Protein AF-A0A7J9AG17-F1 (afdb_monomer)

Secondary structure (DSSP, 8-state):
--TTEETTEEP---PPPTT--GGGS---------PPPSPPTT--SHHHHHHHHHHHS------------

Organism: NCBI:txid34288

Foldseek 3Di:
DPPQDDPNDGDFDDDDDPPDDPVPDDRPDDDDDDDDPDDPPPCQDPVNQCVVCVVVPHDDDHDDPDPDD

Structure (mmCIF, N/CA/C/O backbone):
data_AF-A0A7J9AG17-F1
#
_entry.id   AF-A0A7J9AG17-F1
#
loop_
_atom_site.group_PDB
_atom_site.id
_atom_site.type_symbol
_atom_site.label_atom_id
_atom_site.label_alt_id
_atom_site.label_comp_id
_atom_site.label_asym_id
_atom_site.label_entity_id
_atom_site.label_seq_id
_atom_site.pdbx_PDB_ins_code
_atom_site.Cartn_x
_atom_site.Cartn_y
_atom_site.Cartn_z
_atom_site.occupancy
_atom_site.B_iso_or_equiv
_atom_site.auth_seq_id
_atom_site.auth_comp_id
_atom_site.auth_asym_id
_atom_site.auth_atom_id
_atom_site.pdbx_PDB_model_num
ATOM 1 N N . GLY A 1 1 ? 13.560 2.674 15.558 1.00 58.81 1 GLY A N 1
ATOM 2 C CA . GLY A 1 1 ? 12.441 2.130 14.769 1.00 58.81 1 GLY A CA 1
ATOM 3 C C . GLY A 1 1 ? 12.292 2.964 13.521 1.00 58.81 1 GLY A C 1
ATOM 4 O O . GLY A 1 1 ? 12.559 4.159 13.591 1.00 58.81 1 GLY A O 1
ATOM 5 N N . SER A 1 2 ? 11.921 2.352 12.397 1.00 65.38 2 SER A N 1
ATOM 6 C CA . SER A 1 2 ? 11.496 3.091 11.202 1.00 65.38 2 SER A CA 1
ATOM 7 C C . SER A 1 2 ? 10.226 3.899 11.520 1.00 65.38 2 SER A C 1
ATOM 9 O O . SER A 1 2 ? 9.526 3.536 12.470 1.00 65.38 2 SER A O 1
ATOM 11 N N . PRO A 1 3 ? 9.893 4.955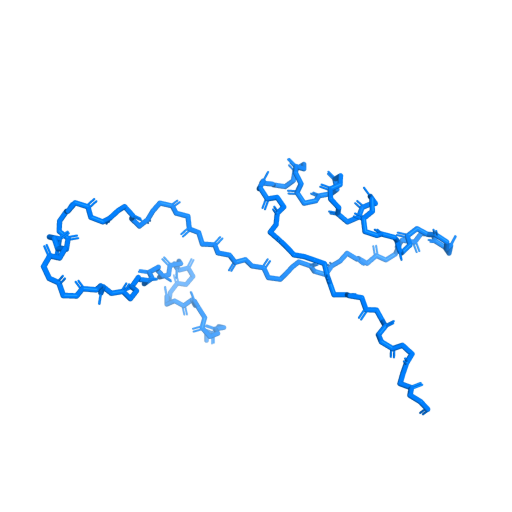 10.751 1.00 59.69 3 PRO A N 1
ATOM 12 C CA . PRO A 1 3 ? 8.816 5.901 11.082 1.00 59.69 3 PRO A CA 1
ATOM 13 C C . PRO A 1 3 ? 7.436 5.275 11.355 1.00 59.69 3 PRO A C 1
ATOM 15 O O . PRO A 1 3 ? 6.604 5.899 12.000 1.00 59.69 3 PRO A O 1
ATOM 18 N N . TRP A 1 4 ? 7.215 4.034 10.908 1.00 62.50 4 TRP A N 1
ATOM 19 C CA . TRP A 1 4 ? 5.941 3.311 10.995 1.00 62.50 4 TRP A CA 1
ATOM 20 C C . TRP A 1 4 ? 5.996 2.031 11.836 1.00 62.50 4 TRP A C 1
ATOM 22 O O . TRP A 1 4 ? 5.074 1.221 11.791 1.00 62.50 4 TRP A O 1
ATOM 32 N N . THR A 1 5 ? 7.083 1.817 12.582 1.00 65.94 5 THR A N 1
ATOM 33 C CA . THR A 1 5 ? 7.275 0.604 13.388 1.00 65.94 5 THR A CA 1
ATOM 34 C C . THR A 1 5 ? 7.474 0.955 14.857 1.00 65.94 5 THR A C 1
ATOM 36 O O . THR A 1 5 ? 8.453 1.623 15.203 1.00 65.94 5 THR A O 1
ATOM 39 N N . PHE A 1 6 ? 6.603 0.444 15.726 1.00 72.25 6 PHE A N 1
ATOM 40 C CA . PHE A 1 6 ? 6.829 0.400 17.171 1.00 72.25 6 PHE A CA 1
ATOM 41 C C . PHE A 1 6 ? 7.057 -1.059 17.567 1.00 72.25 6 PHE A C 1
ATOM 43 O O . PHE A 1 6 ? 6.205 -1.898 17.311 1.00 72.25 6 PHE A O 1
ATOM 50 N N . ASN A 1 7 ? 8.222 -1.399 18.125 1.00 80.25 7 ASN A N 1
ATOM 51 C CA . ASN A 1 7 ? 8.586 -2.792 18.439 1.00 80.25 7 ASN A CA 1
ATOM 52 C C . ASN A 1 7 ? 8.417 -3.779 17.259 1.00 80.25 7 ASN A C 1
ATOM 54 O O . ASN A 1 7 ? 7.960 -4.901 17.452 1.00 80.25 7 ASN A O 1
ATOM 58 N N . ASN A 1 8 ? 8.757 -3.368 16.030 1.00 73.94 8 ASN A N 1
ATOM 59 C CA . ASN A 1 8 ? 8.518 -4.137 14.794 1.00 73.94 8 ASN A CA 1
ATOM 60 C C . ASN A 1 8 ? 7.041 -4.484 14.513 1.00 73.94 8 ASN A C 1
ATOM 62 O O . ASN A 1 8 ? 6.761 -5.357 13.696 1.00 73.94 8 ASN A O 1
ATOM 66 N N . GLN A 1 9 ? 6.098 -3.785 15.144 1.00 83.06 9 GLN A N 1
ATOM 67 C CA . GLN A 1 9 ? 4.674 -3.863 14.830 1.00 83.06 9 GLN A CA 1
ATOM 68 C C . GLN A 1 9 ? 4.267 -2.659 13.978 1.00 83.06 9 GLN A C 1
ATOM 70 O O . GLN A 1 9 ? 4.738 -1.540 14.203 1.00 83.06 9 GLN A O 1
ATOM 75 N N . LEU A 1 10 ? 3.412 -2.910 12.986 1.00 86.19 10 LEU A N 1
ATOM 76 C CA . LEU A 1 10 ? 2.839 -1.886 12.120 1.00 86.19 10 LEU A CA 1
ATOM 77 C C . LEU A 1 10 ? 1.695 -1.172 12.846 1.00 86.19 10 LEU A C 1
ATOM 79 O O . LEU A 1 10 ?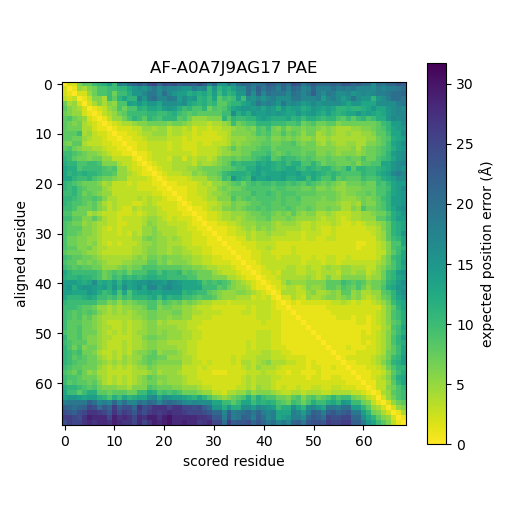 0.727 -1.814 13.248 1.00 86.19 10 LEU A O 1
ATOM 83 N N . SER A 1 11 ? 1.781 0.153 12.943 1.00 86.69 11 SER A N 1
ATOM 84 C CA . SER A 1 11 ? 0.674 0.992 13.411 1.00 86.69 11 SER A CA 1
ATOM 85 C C . SER A 1 11 ? -0.064 1.598 12.218 1.00 86.69 11 SER A C 1
ATOM 87 O O . SER A 1 11 ? 0.561 2.230 11.367 1.00 86.69 11 SER A O 1
ATOM 89 N N . VAL A 1 12 ? -1.387 1.431 12.166 1.00 88.44 12 VAL A N 1
ATOM 90 C CA . VAL A 1 12 ? -2.249 1.965 11.099 1.00 88.44 12 VAL A CA 1
ATOM 91 C C . VAL A 1 12 ? -3.140 3.059 11.673 1.00 88.44 12 VAL A C 1
ATOM 93 O O . VAL A 1 12 ? -3.747 2.881 12.727 1.00 88.44 12 VAL A O 1
ATOM 96 N N . PHE A 1 13 ? -3.224 4.186 10.972 1.00 88.38 13 PHE A N 1
ATOM 97 C CA . PHE A 1 13 ? -4.036 5.335 11.361 1.00 88.38 13 PHE A CA 1
ATOM 98 C C . PHE A 1 13 ? -4.946 5.737 10.202 1.00 88.38 13 PHE A C 1
ATOM 100 O O . PHE A 1 13 ? -4.534 5.680 9.044 1.00 88.38 13 PHE A O 1
ATOM 107 N N . ALA A 1 14 ? -6.160 6.184 10.519 1.00 88.44 14 ALA A N 1
ATOM 108 C CA . ALA A 1 14 ? -7.088 6.770 9.559 1.00 88.44 14 ALA A CA 1
ATOM 109 C C . ALA A 1 14 ? -7.481 8.179 10.008 1.00 88.44 14 ALA A C 1
ATOM 111 O O . ALA A 1 14 ? -7.679 8.433 11.197 1.00 88.44 14 ALA A O 1
ATOM 112 N N . VAL A 1 15 ? -7.602 9.092 9.046 1.00 88.56 15 VAL A N 1
ATOM 113 C CA . VAL A 1 15 ? -8.166 10.423 9.284 1.00 88.56 15 VAL A CA 1
ATOM 114 C C . VAL A 1 15 ? -9.679 10.317 9.152 1.00 88.56 15 VAL A C 1
ATOM 116 O O . VAL A 1 15 ? -10.185 9.921 8.104 1.00 88.56 15 VAL A O 1
ATOM 119 N N . LEU A 1 16 ? -10.398 10.663 10.217 1.00 90.50 16 LEU A N 1
ATOM 120 C CA . LEU A 1 16 ? -11.855 10.591 10.251 1.00 90.50 16 LEU A CA 1
ATOM 121 C C . LEU A 1 16 ? -12.475 11.915 9.812 1.00 90.50 16 LEU A C 1
ATOM 123 O O . LEU A 1 16 ? -12.042 12.990 10.225 1.00 90.50 16 LEU A O 1
ATOM 127 N N . SER A 1 17 ? -13.514 11.818 8.987 1.00 87.62 17 SER A N 1
ATOM 128 C CA . SER A 1 17 ? -14.384 12.951 8.666 1.00 87.62 17 SER A CA 1
ATOM 129 C C . SER A 1 17 ? -15.481 13.096 9.723 1.00 87.62 17 SER A C 1
ATOM 131 O O . SER A 1 17 ? -15.851 12.127 10.387 1.00 87.62 17 SER A O 1
ATOM 133 N N . ASN A 1 18 ? -16.025 14.304 9.879 1.00 90.44 18 ASN A N 1
ATOM 134 C CA . ASN A 1 18 ? -17.087 14.561 10.853 1.00 90.44 18 ASN A CA 1
ATOM 135 C C . ASN A 1 18 ? -18.317 13.678 10.589 1.00 90.44 18 ASN A C 1
ATOM 137 O O . ASN A 1 18 ? -18.781 13.580 9.455 1.00 90.44 18 ASN A O 1
ATOM 141 N N . GLY A 1 19 ? -18.862 13.083 11.652 1.00 89.69 19 GLY A N 1
ATOM 142 C CA . GLY A 1 19 ? -20.050 12.227 11.584 1.00 89.69 19 GLY A CA 1
ATOM 143 C C . GLY A 1 19 ? -19.778 10.766 11.216 1.00 89.69 19 GLY A C 1
ATOM 144 O O . GLY A 1 19 ? -20.726 9.990 11.175 1.00 89.69 19 GLY A O 1
ATOM 145 N N . ILE A 1 20 ? -18.520 10.380 10.980 1.00 91.19 20 ILE A N 1
ATOM 146 C CA . ILE A 1 20 ? -18.123 8.974 10.828 1.00 91.19 20 ILE A CA 1
ATOM 147 C C . ILE A 1 20 ? -17.899 8.363 12.214 1.00 91.19 20 ILE A C 1
ATOM 149 O O . ILE A 1 20 ? -17.182 8.946 13.030 1.00 91.19 20 ILE A O 1
ATOM 153 N N . ASP A 1 21 ? -18.478 7.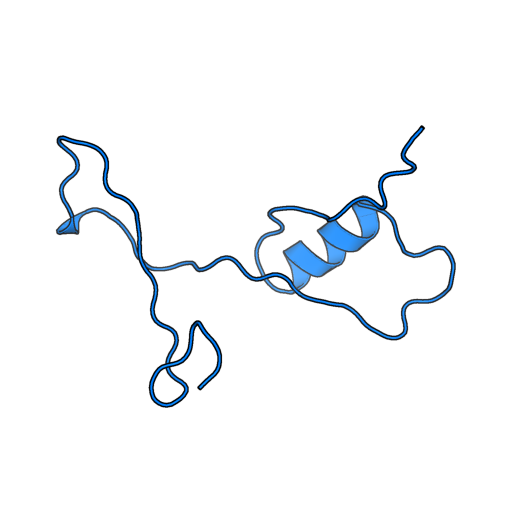187 12.467 1.00 90.94 21 ASP A N 1
ATOM 154 C CA . ASP A 1 21 ? -18.168 6.401 13.662 1.00 90.94 21 ASP A CA 1
ATOM 155 C C . ASP A 1 21 ? -16.736 5.830 13.547 1.00 90.94 21 ASP A C 1
ATOM 157 O O . ASP A 1 21 ? -16.440 5.072 12.612 1.00 90.94 21 ASP A O 1
ATOM 161 N N . PRO A 1 22 ? -15.823 6.165 14.480 1.00 89.62 22 PRO A N 1
ATOM 162 C CA . PRO A 1 22 ? -14.484 5.585 14.511 1.00 89.62 22 PRO A CA 1
ATOM 163 C C . PRO A 1 22 ? -14.480 4.051 14.552 1.00 89.62 22 PRO A C 1
ATOM 165 O O . PRO A 1 22 ? -13.561 3.438 14.011 1.00 89.62 22 PRO A O 1
ATOM 168 N N . LEU A 1 23 ? -15.481 3.428 15.183 1.00 90.06 23 LEU A N 1
ATOM 169 C CA . LEU A 1 23 ? -15.582 1.972 15.326 1.00 90.06 23 LEU A CA 1
ATOM 170 C C . LEU A 1 23 ? -15.980 1.276 14.022 1.00 90.06 23 LEU A C 1
ATOM 172 O O . LEU A 1 23 ? -15.670 0.100 13.839 1.00 90.06 23 LEU A O 1
ATOM 176 N N . GLU A 1 24 ? -16.618 2.001 13.104 1.00 90.06 24 GLU A N 1
ATOM 177 C CA . GLU A 1 24 ? -16.971 1.495 11.776 1.00 90.06 24 GLU A CA 1
ATOM 178 C C . GLU A 1 24 ? -15.862 1.726 10.741 1.00 90.06 24 GLU A C 1
ATOM 180 O O . GLU A 1 24 ? -15.975 1.265 9.606 1.00 90.06 24 GLU A O 1
ATOM 185 N N . THR A 1 25 ? -14.769 2.408 11.105 1.00 89.25 25 THR A N 1
ATOM 186 C CA . THR A 1 25 ? -13.658 2.682 10.183 1.00 89.25 25 THR A CA 1
ATOM 187 C C . THR A 1 25 ? -12.642 1.531 10.190 1.00 89.25 25 THR A C 1
ATOM 189 O O . THR A 1 25 ? -11.898 1.371 11.161 1.00 89.25 25 THR A O 1
ATOM 192 N N . PRO A 1 26 ? -12.537 0.726 9.113 1.00 89.69 26 PRO A N 1
ATOM 193 C CA . PRO A 1 26 ? -11.633 -0.417 9.089 1.00 89.69 26 PRO A CA 1
ATOM 194 C C . PRO A 1 26 ? -10.165 0.018 8.960 1.00 89.69 26 PRO A C 1
ATOM 196 O O . PRO A 1 26 ? -9.769 0.647 7.982 1.00 89.69 26 PRO A O 1
ATOM 199 N N . 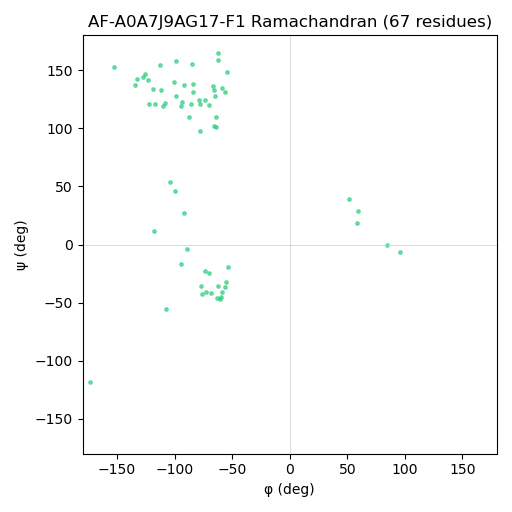LEU A 1 27 ? -9.321 -0.412 9.902 1.00 91.19 27 LEU A N 1
ATOM 200 C CA . LEU A 1 27 ? -7.861 -0.215 9.885 1.00 91.19 27 LEU A CA 1
ATOM 201 C C . LEU A 1 27 ? -7.122 -1.470 9.386 1.00 91.19 27 LEU A C 1
ATOM 203 O O . LEU A 1 27 ? -6.172 -1.943 10.004 1.00 91.19 27 LEU A O 1
ATOM 207 N N . LEU A 1 28 ? -7.601 -2.056 8.287 1.00 90.00 28 LEU A N 1
ATOM 208 C CA . LEU A 1 28 ? -7.128 -3.357 7.785 1.00 90.00 28 LEU A CA 1
ATOM 209 C C . LEU A 1 28 ? -6.024 -3.256 6.725 1.00 90.00 28 LEU A C 1
ATOM 211 O O . LEU A 1 28 ? -5.364 -4.250 6.431 1.00 90.00 28 LEU A O 1
ATOM 215 N N . LYS A 1 29 ? -5.840 -2.078 6.121 1.00 89.12 29 LYS A N 1
ATOM 216 C CA . LYS A 1 29 ? -4.881 -1.844 5.036 1.00 89.12 29 LYS A CA 1
ATOM 217 C C . LYS A 1 29 ? -3.958 -0.682 5.384 1.00 89.12 29 LYS A C 1
ATOM 219 O O . LYS A 1 29 ? -4.382 0.285 6.010 1.00 89.12 29 LYS A O 1
ATOM 224 N N . ALA A 1 30 ? -2.714 -0.765 4.924 1.00 90.62 30 ALA A N 1
ATOM 225 C CA . ALA A 1 30 ? -1.741 0.317 4.979 1.00 90.62 30 ALA A CA 1
ATOM 226 C C . ALA A 1 30 ? -1.035 0.432 3.625 1.00 90.62 30 ALA A C 1
ATOM 228 O O . ALA A 1 30 ? -0.690 -0.582 3.017 1.00 90.62 30 ALA A O 1
ATOM 229 N N . GLY A 1 31 ? -0.845 1.664 3.153 1.00 90.31 31 GLY A N 1
ATOM 230 C CA . GLY A 1 31 ? -0.103 1.946 1.928 1.00 90.31 31 GLY A CA 1
ATOM 231 C C . GLY A 1 31 ? 1.398 2.013 2.194 1.00 90.31 31 GLY A C 1
ATOM 232 O O . GLY A 1 31 ? 1.829 2.617 3.177 1.00 90.31 31 GLY A O 1
ATOM 233 N N . PHE A 1 32 ? 2.194 1.429 1.299 1.00 90.12 32 PHE A N 1
ATOM 234 C CA . PHE A 1 32 ? 3.653 1.477 1.357 1.00 90.12 32 PHE A CA 1
ATOM 235 C C . PHE A 1 32 ? 4.232 1.831 -0.007 1.00 90.12 32 PHE A C 1
ATOM 237 O O . PHE A 1 32 ? 3.782 1.324 -1.032 1.00 90.12 32 PHE A O 1
ATOM 244 N N . TRP A 1 33 ? 5.296 2.633 -0.006 1.00 91.56 33 TRP A N 1
ATOM 245 C CA . TRP A 1 33 ? 6.187 2.717 -1.155 1.00 91.56 33 TRP A CA 1
ATOM 246 C C . TRP A 1 33 ? 7.099 1.496 -1.159 1.00 91.56 33 TRP A C 1
ATOM 248 O O . TRP A 1 33 ? 7.842 1.265 -0.204 1.00 91.56 33 TRP A O 1
ATOM 258 N N . VAL A 1 34 ? 7.047 0.723 -2.239 1.00 90.06 34 VAL A N 1
ATOM 259 C CA . VAL A 1 34 ? 7.930 -0.425 -2.453 1.00 90.06 34 VA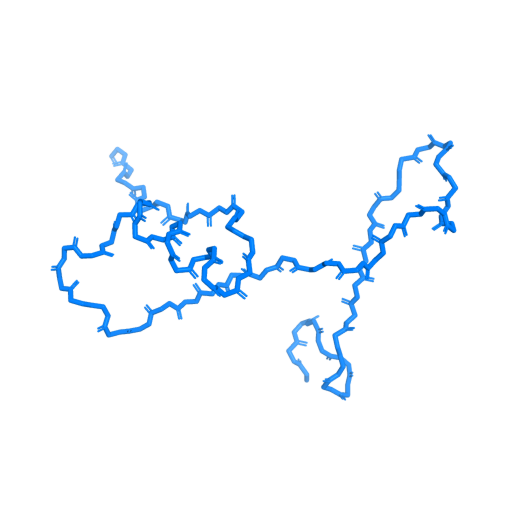L A CA 1
ATOM 260 C C . VAL A 1 34 ? 8.925 -0.069 -3.546 1.00 90.06 34 VAL A C 1
ATOM 262 O O . VAL A 1 34 ? 8.543 0.251 -4.669 1.00 90.06 34 VAL A O 1
ATOM 265 N N . GLN A 1 35 ? 10.214 -0.141 -3.223 1.00 90.19 35 GLN A N 1
ATOM 266 C CA . GLN A 1 35 ? 11.279 0.036 -4.201 1.00 90.19 35 GLN A CA 1
ATOM 267 C C . GLN A 1 35 ? 11.717 -1.329 -4.734 1.00 90.19 35 GLN A C 1
ATOM 269 O O . GLN A 1 35 ? 12.190 -2.180 -3.982 1.00 90.19 35 GLN A O 1
ATOM 274 N N . VAL A 1 36 ? 11.569 -1.537 -6.042 1.00 87.94 36 VAL A N 1
ATOM 275 C CA . VAL A 1 36 ? 12.025 -2.760 -6.713 1.00 87.94 36 VAL A CA 1
ATOM 276 C C . VAL A 1 36 ? 13.429 -2.530 -7.267 1.00 87.94 36 VAL A C 1
ATOM 278 O O . VAL A 1 36 ? 13.658 -1.613 -8.057 1.00 87.94 36 VAL A O 1
ATOM 281 N N . HIS A 1 37 ? 14.379 -3.362 -6.847 1.00 88.62 37 HIS A N 1
ATOM 282 C CA . HIS A 1 37 ? 15.776 -3.282 -7.272 1.00 88.62 37 HIS A CA 1
ATOM 283 C C . HIS A 1 37 ? 16.086 -4.281 -8.391 1.00 88.62 37 HIS A C 1
ATOM 285 O O . HIS A 1 37 ? 15.407 -5.294 -8.538 1.00 88.62 37 HIS A O 1
ATOM 291 N N . ASN A 1 38 ? 17.152 -4.007 -9.150 1.00 89.56 38 ASN A N 1
ATOM 292 C CA . ASN A 1 38 ? 17.683 -4.889 -10.198 1.00 89.56 38 ASN A CA 1
ATOM 293 C C . ASN A 1 38 ? 16.693 -5.218 -11.332 1.00 89.56 38 ASN A C 1
ATOM 295 O O . ASN A 1 38 ? 16.794 -6.272 -11.957 1.00 89.56 38 ASN A O 1
ATOM 299 N N . LEU A 1 39 ? 15.751 -4.314 -11.619 1.00 87.56 39 LEU A N 1
ATOM 300 C CA . LEU A 1 39 ? 14.918 -4.424 -12.814 1.00 87.56 39 LEU A CA 1
ATOM 301 C C . LEU A 1 39 ? 15.772 -4.228 -14.077 1.00 87.56 39 LEU A C 1
ATOM 303 O O . LEU A 1 39 ? 16.586 -3.300 -14.113 1.00 87.56 39 LEU A O 1
ATOM 307 N N . PRO A 1 40 ? 15.586 -5.060 -15.116 1.00 87.88 40 PRO A N 1
ATOM 308 C CA . PRO A 1 40 ? 16.201 -4.839 -16.416 1.00 87.88 40 PRO A CA 1
ATOM 309 C C . PRO A 1 40 ? 15.878 -3.450 -16.974 1.00 87.88 40 PRO A C 1
ATOM 311 O O . PRO A 1 40 ? 14.787 -2.906 -16.763 1.00 87.88 40 PRO A O 1
ATOM 314 N N . SER A 1 41 ? 16.813 -2.890 -17.741 1.00 80.69 41 SER A N 1
ATOM 315 C CA . SER A 1 41 ? 16.594 -1.628 -18.444 1.00 80.69 41 SER A CA 1
ATOM 316 C C . SER A 1 41 ? 15.363 -1.727 -19.355 1.00 80.69 41 SER A C 1
ATOM 318 O O . SER A 1 41 ? 15.189 -2.689 -20.098 1.00 80.69 41 SER A O 1
ATOM 320 N N . GLY A 1 42 ? 14.478 -0.729 -19.267 1.00 79.69 42 GLY A N 1
ATOM 321 C CA . GLY A 1 42 ? 13.213 -0.691 -20.012 1.00 79.69 42 GLY A CA 1
ATOM 322 C C . GLY A 1 42 ? 11.986 -1.211 -19.252 1.00 79.69 42 GLY A C 1
ATOM 323 O O . GLY A 1 42 ? 10.872 -1.020 -19.730 1.00 79.69 42 GLY A O 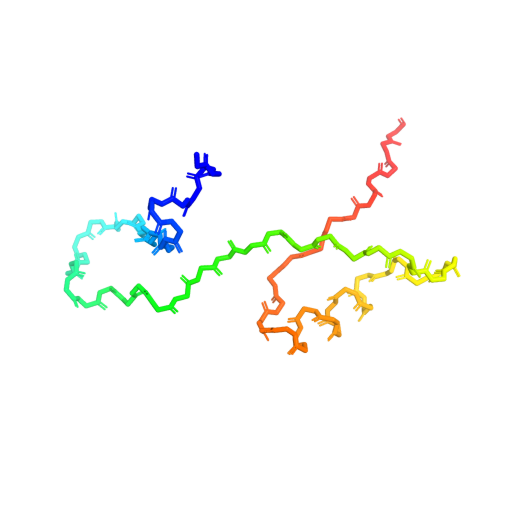1
ATOM 324 N N . MET A 1 43 ? 12.141 -1.782 -18.050 1.00 82.19 43 MET A N 1
ATOM 325 C CA . MET A 1 43 ? 11.015 -2.236 -17.209 1.00 82.19 43 MET A CA 1
ATOM 326 C C . MET A 1 43 ? 10.509 -1.182 -16.203 1.00 82.19 43 MET A C 1
ATOM 328 O O . MET A 1 43 ? 9.951 -1.523 -15.165 1.00 82.19 43 MET A O 1
ATOM 332 N N . TYR A 1 44 ? 10.674 0.108 -16.500 1.00 83.81 44 TYR A N 1
ATOM 333 C CA . TYR A 1 44 ? 10.251 1.215 -15.627 1.00 83.81 44 TYR A CA 1
ATOM 334 C C . TYR A 1 44 ? 8.971 1.879 -16.142 1.00 83.81 44 TYR A C 1
ATOM 336 O O . TYR A 1 44 ? 8.943 3.081 -16.388 1.00 83.81 44 TYR A O 1
ATOM 344 N N . SER A 1 45 ? 7.924 1.086 -16.366 1.00 89.38 45 SER A N 1
ATOM 345 C CA . SER A 1 45 ? 6.622 1.598 -16.801 1.00 89.38 45 SER A CA 1
ATOM 346 C C . SER A 1 45 ? 5.565 1.405 -15.721 1.00 89.38 45 SER A C 1
ATOM 348 O O . SER A 1 45 ? 5.640 0.473 -14.919 1.00 89.38 45 SER A O 1
ATOM 350 N N . GLU A 1 46 ? 4.536 2.248 -15.748 1.00 91.56 46 GLU A N 1
ATOM 351 C CA . GLU A 1 46 ? 3.374 2.116 -14.866 1.00 91.56 46 GLU A CA 1
ATOM 352 C C . GLU A 1 46 ? 2.709 0.739 -15.007 1.00 91.56 46 GLU A C 1
ATOM 354 O O . GLU A 1 46 ? 2.321 0.137 -14.014 1.00 91.56 46 GLU A O 1
ATOM 359 N N . SER A 1 47 ? 2.665 0.174 -16.220 1.00 92.81 47 SER A N 1
ATOM 360 C CA . SER A 1 47 ? 2.110 -1.169 -16.447 1.00 92.81 47 SER A CA 1
ATOM 361 C C . SER A 1 47 ? 2.876 -2.275 -15.712 1.00 92.81 47 SER A C 1
ATOM 363 O O . SER A 1 47 ? 2.270 -3.237 -15.239 1.00 92.81 47 SER A O 1
ATOM 365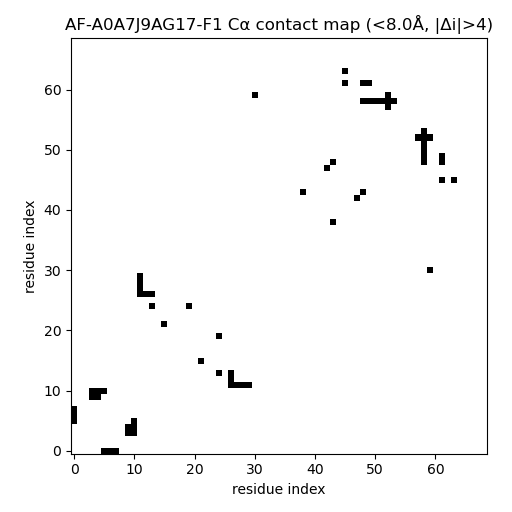 N N . ILE A 1 48 ? 4.201 -2.144 -15.595 1.00 91.62 48 ILE A N 1
ATOM 366 C CA . ILE A 1 48 ? 5.044 -3.078 -14.842 1.00 91.62 48 ILE A CA 1
ATOM 367 C C . ILE A 1 48 ? 4.886 -2.821 -13.341 1.00 91.62 48 ILE A C 1
ATOM 369 O O . ILE A 1 48 ? 4.713 -3.769 -12.577 1.00 91.62 48 ILE A O 1
ATOM 373 N N . ALA A 1 49 ? 4.865 -1.554 -12.918 1.00 92.31 49 ALA A N 1
ATOM 374 C CA . ALA A 1 49 ? 4.625 -1.184 -11.525 1.00 92.31 49 ALA A CA 1
ATOM 375 C C . ALA A 1 49 ? 3.266 -1.691 -11.017 1.00 92.31 49 ALA A C 1
ATOM 377 O O . ALA A 1 49 ? 3.200 -2.232 -9.917 1.00 92.31 49 ALA A O 1
ATOM 378 N N . LYS A 1 50 ? 2.212 -1.603 -11.837 1.00 94.88 50 LYS A N 1
ATOM 379 C CA . LYS A 1 50 ? 0.886 -2.140 -11.526 1.00 94.88 50 LYS A CA 1
ATOM 380 C C . LYS A 1 50 ? 0.908 -3.657 -11.374 1.00 94.88 50 LYS A C 1
ATOM 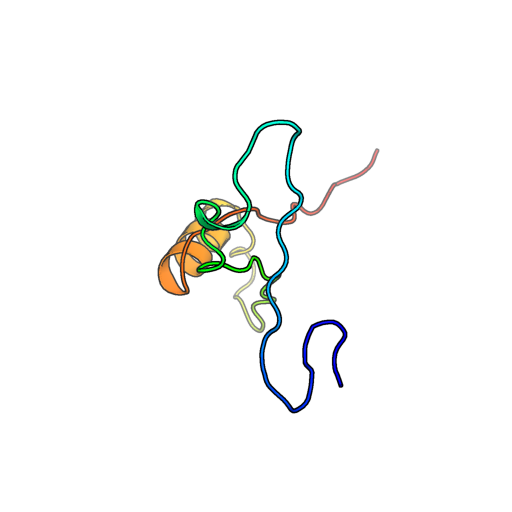382 O O . LYS A 1 50 ? 0.380 -4.165 -10.396 1.00 94.88 50 LYS A O 1
ATOM 387 N N . GLN A 1 51 ? 1.564 -4.374 -12.288 1.00 94.00 51 GLN A N 1
ATOM 388 C CA . GLN A 1 51 ? 1.697 -5.833 -12.191 1.00 94.00 51 GLN A CA 1
ATOM 389 C C . GLN A 1 51 ? 2.411 -6.265 -10.903 1.00 94.00 51 GLN A C 1
ATOM 391 O O . GLN A 1 51 ? 1.935 -7.167 -10.220 1.00 94.00 51 GLN A O 1
ATOM 396 N N . PHE A 1 52 ? 3.519 -5.613 -10.538 1.00 93.00 52 PHE A N 1
ATOM 397 C CA . PHE A 1 52 ? 4.205 -5.904 -9.275 1.00 93.00 52 PHE A CA 1
ATOM 398 C C . PHE A 1 52 ? 3.389 -5.478 -8.049 1.00 93.00 52 PHE A C 1
ATOM 400 O O . PHE A 1 52 ? 3.338 -6.217 -7.068 1.00 93.00 52 PHE A O 1
ATOM 407 N N . GLY A 1 53 ? 2.746 -4.311 -8.098 1.00 94.00 53 GLY A N 1
ATOM 408 C CA . GLY A 1 53 ? 1.905 -3.801 -7.017 1.00 94.00 53 GLY A CA 1
ATOM 409 C C . GLY A 1 53 ? 0.729 -4.726 -6.717 1.00 94.00 53 GLY A C 1
ATOM 410 O O . GLY A 1 53 ? 0.539 -5.095 -5.563 1.00 94.00 53 GLY A O 1
ATOM 411 N N . ASP A 1 54 ? 0.018 -5.173 -7.752 1.00 96.06 54 ASP A N 1
ATOM 412 C CA . ASP A 1 54 ? -1.101 -6.117 -7.635 1.00 96.06 54 ASP A CA 1
ATOM 413 C C . ASP A 1 54 ? -0.643 -7.536 -7.257 1.00 96.06 54 ASP A C 1
ATOM 415 O O . ASP A 1 54 ? -1.409 -8.318 -6.701 1.00 96.06 54 ASP A O 1
ATOM 419 N N . PHE A 1 55 ? 0.612 -7.895 -7.550 1.00 95.00 55 PHE A N 1
ATOM 420 C CA . PHE A 1 55 ? 1.194 -9.154 -7.082 1.00 95.00 55 PHE A CA 1
ATOM 421 C C . PHE A 1 55 ? 1.506 -9.121 -5.578 1.00 95.00 55 PHE A C 1
ATOM 423 O O . PHE A 1 55 ? 1.289 -10.110 -4.880 1.00 95.00 55 PHE A O 1
ATOM 430 N N . ILE A 1 56 ? 2.027 -7.998 -5.073 1.00 92.88 56 ILE A N 1
ATOM 431 C CA . ILE A 1 56 ? 2.357 -7.820 -3.649 1.00 92.88 56 ILE A CA 1
ATOM 432 C C . ILE A 1 56 ? 1.091 -7.563 -2.817 1.00 92.88 56 ILE A C 1
ATOM 434 O O . ILE A 1 56 ? 1.001 -8.006 -1.671 1.00 92.88 56 ILE A O 1
ATOM 438 N N . GLY A 1 57 ? 0.123 -6.840 -3.374 1.00 93.69 57 GLY A N 1
ATOM 439 C CA . GLY A 1 57 ? -1.108 -6.442 -2.706 1.00 93.69 57 GLY A CA 1
ATOM 440 C C . GLY A 1 57 ? -2.067 -5.753 -3.670 1.00 93.69 57 GLY A C 1
ATOM 441 O O . GLY A 1 57 ? -2.541 -6.358 -4.621 1.00 93.69 57 GLY A O 1
ATOM 442 N N . GLU A 1 58 ? -2.384 -4.490 -3.402 1.00 95.19 58 GLU A N 1
ATOM 443 C CA . GLU A 1 58 ? -3.219 -3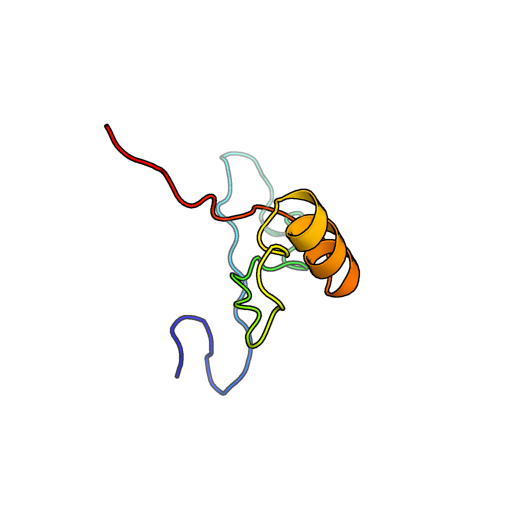.657 -4.269 1.00 95.19 58 GLU A CA 1
ATOM 444 C C . GLU A 1 58 ? -2.371 -2.487 -4.759 1.00 95.19 58 GLU A C 1
ATOM 446 O O . GLU A 1 58 ? -1.832 -1.728 -3.945 1.00 95.19 58 GLU A O 1
ATOM 451 N N . PHE A 1 59 ? -2.211 -2.348 -6.076 1.00 95.12 59 PHE A N 1
ATOM 452 C CA . PHE A 1 59 ? -1.507 -1.201 -6.628 1.00 95.12 59 PHE A CA 1
ATOM 453 C C . PHE A 1 59 ? -2.279 0.094 -6.340 1.00 95.12 59 PHE A C 1
ATOM 455 O O . PHE A 1 59 ? -3.459 0.209 -6.663 1.00 95.12 59 PHE A O 1
ATOM 462 N N . VAL A 1 60 ? -1.585 1.083 -5.770 1.00 94.88 60 VAL A N 1
ATOM 463 C CA . VAL A 1 60 ? -2.156 2.402 -5.454 1.00 94.88 60 VAL A CA 1
ATOM 464 C C . VAL A 1 60 ? -1.624 3.467 -6.405 1.00 94.88 60 VAL A C 1
ATOM 466 O O . VAL A 1 60 ? -2.398 4.164 -7.052 1.00 94.88 60 VAL A O 1
ATOM 469 N N . GLU A 1 61 ? -0.301 3.601 -6.490 1.00 93.81 61 GLU A N 1
ATOM 470 C CA . GLU A 1 61 ? 0.345 4.665 -7.251 1.00 93.81 61 GLU A CA 1
ATOM 471 C C . GLU A 1 61 ? 1.736 4.231 -7.725 1.00 93.81 61 GLU A C 1
ATOM 473 O O . GLU A 1 61 ? 2.412 3.410 -7.098 1.00 93.81 61 GLU A O 1
ATOM 478 N N . TYR A 1 62 ? 2.176 4.814 -8.839 1.00 91.69 62 TYR A N 1
ATOM 479 C CA . TYR A 1 62 ? 3.527 4.688 -9.367 1.00 91.69 62 TYR A CA 1
ATOM 480 C C . TYR A 1 62 ? 4.199 6.062 -9.419 1.00 91.69 62 TYR A C 1
ATOM 482 O O . TYR A 1 62 ? 3.631 7.031 -9.923 1.00 91.69 62 TYR A O 1
ATOM 490 N N . GLN A 1 63 ? 5.448 6.140 -8.955 1.00 86.31 63 GLN A N 1
ATOM 491 C CA . GLN A 1 63 ? 6.245 7.353 -9.085 1.00 86.31 63 GLN A CA 1
ATOM 492 C C . GLN A 1 63 ? 6.799 7.467 -10.511 1.00 86.31 63 GLN A C 1
ATOM 494 O O . GLN A 1 63 ? 7.835 6.886 -10.840 1.00 86.31 63 GLN A O 1
ATOM 499 N N . ALA A 1 64 ? 6.125 8.248 -11.357 1.00 78.81 64 ALA A N 1
ATOM 500 C CA . ALA A 1 64 ? 6.662 8.611 -12.662 1.00 78.81 64 ALA A CA 1
ATOM 501 C C . ALA A 1 64 ? 7.915 9.481 -12.495 1.00 78.81 64 ALA A C 1
ATOM 503 O O . ALA A 1 64 ? 7.912 10.462 -11.745 1.00 78.81 64 ALA A O 1
ATOM 504 N N . ILE A 1 65 ? 8.983 9.156 -13.231 1.00 69.12 65 ILE A N 1
ATOM 505 C CA . ILE A 1 65 ? 10.109 10.077 -13.398 1.00 69.12 65 ILE A CA 1
ATOM 506 C C . ILE A 1 65 ? 9.555 11.288 -14.150 1.00 69.12 65 ILE A C 1
ATOM 508 O O . ILE A 1 65 ? 9.321 11.236 -15.357 1.00 69.12 65 ILE A O 1
ATOM 512 N N . ARG A 1 66 ? 9.280 12.379 -13.428 1.00 62.75 66 ARG A N 1
ATOM 513 C CA . ARG A 1 66 ? 8.958 13.659 -14.054 1.00 62.75 66 ARG A CA 1
ATOM 514 C C . ARG A 1 66 ? 10.193 14.117 -14.818 1.00 62.75 66 ARG A C 1
ATOM 516 O O . ARG A 1 66 ? 11.170 14.543 -14.209 1.00 62.75 66 ARG A O 1
ATOM 523 N N . ASN A 1 67 ? 10.116 14.093 -16.143 1.00 50.34 67 ASN A N 1
ATOM 524 C CA . ASN A 1 67 ? 10.887 15.034 -16.941 1.00 50.34 67 ASN A CA 1
ATOM 525 C C . ASN A 1 67 ? 10.299 16.414 -16.618 1.00 50.34 67 ASN A C 1
ATOM 527 O O . ASN A 1 67 ? 9.179 16.725 -17.028 1.00 50.34 67 ASN A O 1
ATOM 531 N N . GLY A 1 68 ? 10.980 17.182 -15.767 1.00 47.16 68 GLY A N 1
ATOM 532 C CA . GLY A 1 68 ? 10.675 18.605 -15.611 1.00 47.16 68 GLY A CA 1
ATOM 533 C C . GLY A 1 68 ? 10.920 19.352 -16.931 1.00 47.16 68 GLY A C 1
ATOM 534 O O . GLY A 1 68 ? 11.553 18.779 -17.822 1.00 47.16 68 GLY A O 1
ATOM 535 N N . PRO A 1 69 ? 10.409 20.589 -17.082 1.00 46.53 69 PRO A N 1
ATOM 536 C CA . PRO A 1 69 ? 10.832 21.459 -18.179 1.00 46.53 69 PRO A CA 1
ATOM 537 C C . PRO A 1 69 ? 12.353 21.661 -18.189 1.00 46.53 69 PRO A C 1
ATOM 539 O O . PRO A 1 69 ? 12.963 21.633 -17.093 1.00 46.53 69 PRO A O 1
#

Radius of gyration: 16.52 Å; Cα contacts (8 Å, |Δi|>4): 33; chains: 1; bounding box: 38×31×38 Å

Solvent-accessible surface area (backbone atoms only — not comparable to full-atom values): 5088 Å² total; per-residue (Å²): 116,61,102,58,32,62,95,87,38,81,71,71,87,81,90,81,60,92,90,61,59,73,89,78,56,83,78,86,74,79,90,76,92,80,86,83,75,92,68,61,92,88,65,87,42,63,74,49,49,40,55,54,28,46,69,79,53,76,57,86,83,70,89,73,85,74,80,70,135

Mean predicted aligned error: 7.3 Å

pLDDT: mean 84.66, std 11.93, range [46.53, 96.06]

Sequence (69 aa):
GSPWTFNNQLSVFAVLSNGIDPLETPLLKAGFWVQVHNLPSGMYSESIAKQFGDFIGEFVEYQAIRNGP